Protein AF-A0A2M6P052-F1 (afdb_monomer)

InterPro domains:
  IPR043993 Type IV secretion system pilin [PF18895] (59-116)

Organism: NCBI:txid1974647

pLDDT: mean 72.31, std 14.21, range [43.34, 92.88]

Mean predicted aligned error: 16.7 Å

Structure (mmCIF, N/CA/C/O backbone):
data_AF-A0A2M6P052-F1
#
_entry.id   AF-A0A2M6P052-F1
#
loop_
_atom_site.group_PDB
_atom_site.id
_atom_site.type_symbol
_atom_site.label_atom_id
_atom_site.label_alt_id
_atom_site.label_comp_id
_atom_site.label_asym_id
_atom_site.label_entity_id
_atom_site.label_seq_id
_atom_site.pdbx_PDB_ins_code
_atom_site.Cartn_x
_atom_site.Cartn_y
_atom_site.Cartn_z
_atom_site.occupancy
_atom_site.B_iso_or_equiv
_atom_site.auth_seq_id
_atom_site.auth_comp_id
_atom_site.auth_asym_id
_atom_site.auth_atom_id
_atom_site.pdbx_PDB_model_num
ATOM 1 N N . MET A 1 1 ? -21.222 -16.657 17.723 1.00 69.25 1 MET A N 1
ATOM 2 C CA . MET A 1 1 ? -21.715 -17.409 16.550 1.00 69.25 1 MET A CA 1
ATOM 3 C C . MET A 1 1 ? -22.108 -16.462 15.411 1.00 69.25 1 MET A C 1
ATOM 5 O O . MET A 1 1 ? -21.370 -16.392 14.441 1.00 69.25 1 MET A O 1
ATOM 9 N N . LEU A 1 2 ? -23.154 -15.634 15.556 1.00 62.34 2 LEU A N 1
ATOM 10 C CA . LEU A 1 2 ? -23.670 -14.786 14.460 1.00 62.34 2 LEU A CA 1
ATOM 11 C C . LEU A 1 2 ? -22.693 -13.703 13.943 1.00 62.34 2 LEU A C 1
ATOM 13 O O . LEU A 1 2 ? -22.590 -13.488 12.742 1.00 62.34 2 LEU A O 1
ATOM 17 N N . ARG A 1 3 ? -21.913 -13.065 14.832 1.00 65.81 3 ARG A N 1
ATOM 18 C CA . ARG A 1 3 ? -20.937 -12.011 14.466 1.00 65.81 3 ARG A CA 1
ATOM 19 C C . ARG A 1 3 ? -19.752 -12.524 13.635 1.00 65.81 3 ARG A C 1
ATOM 21 O O . ARG A 1 3 ? -19.226 -11.797 12.805 1.00 65.81 3 ARG A O 1
ATOM 28 N N . PHE A 1 4 ? -19.365 -13.782 13.845 1.00 73.62 4 PHE A N 1
ATOM 29 C CA . PHE A 1 4 ? -18.303 -14.446 13.084 1.00 73.62 4 PHE A CA 1
ATOM 30 C C . PHE A 1 4 ? -18.795 -14.847 11.690 1.00 73.62 4 PHE A C 1
ATOM 32 O O . PHE A 1 4 ? -18.085 -14.674 10.708 1.00 73.62 4 PHE A O 1
ATOM 39 N N . PHE A 1 5 ? -20.051 -15.295 11.598 1.00 75.69 5 PHE A N 1
ATOM 40 C CA . PHE A 1 5 ? -20.683 -15.648 10.330 1.00 75.69 5 PHE A CA 1
ATOM 41 C C . PHE A 1 5 ? -20.920 -14.421 9.434 1.00 75.69 5 PHE A C 1
ATOM 43 O O . PHE A 1 5 ? -20.699 -14.492 8.233 1.00 75.69 5 PHE A O 1
ATOM 50 N N . LEU A 1 6 ? -21.287 -13.272 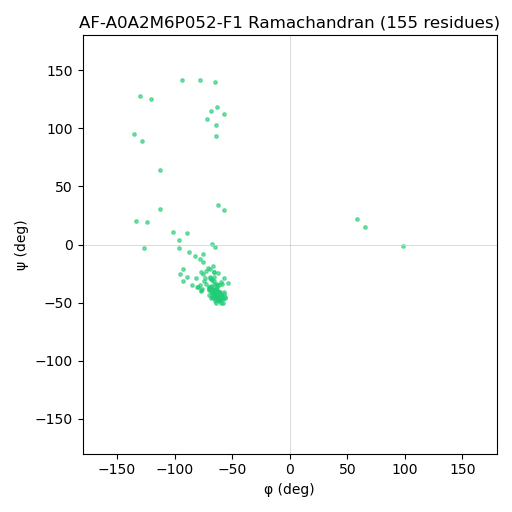10.014 1.00 71.94 6 LEU A N 1
ATOM 51 C CA . LEU A 1 6 ? -21.478 -12.014 9.278 1.00 71.94 6 LEU A CA 1
ATOM 52 C C . LEU A 1 6 ? -20.142 -11.436 8.776 1.00 71.94 6 LEU A C 1
ATOM 54 O O . LEU A 1 6 ? -20.054 -10.985 7.639 1.00 71.94 6 LEU A O 1
ATOM 58 N N . PHE A 1 7 ? -19.079 -11.522 9.583 1.00 76.38 7 PHE A N 1
ATOM 59 C CA . PHE A 1 7 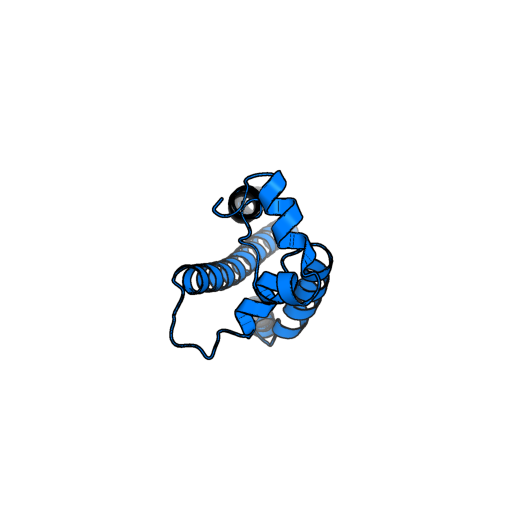? -17.725 -11.151 9.162 1.00 76.38 7 PHE A CA 1
ATOM 60 C C . PHE A 1 7 ? -17.204 -12.067 8.043 1.00 76.38 7 PHE A C 1
ATOM 62 O O . PHE A 1 7 ? -16.666 -11.580 7.054 1.00 76.38 7 PHE A O 1
ATOM 69 N N . LEU A 1 8 ? -17.433 -13.381 8.143 1.00 76.94 8 LEU A N 1
ATOM 70 C CA . LEU A 1 8 ? -17.043 -14.351 7.116 1.00 76.94 8 LEU A CA 1
ATOM 71 C C . LEU A 1 8 ? -17.848 -14.183 5.817 1.00 76.94 8 LEU A C 1
ATOM 73 O O . LEU A 1 8 ? -17.277 -14.262 4.735 1.00 76.94 8 LEU A O 1
ATOM 77 N N . PHE A 1 9 ? -19.144 -13.882 5.917 1.00 79.25 9 PHE A N 1
ATOM 78 C CA . PHE A 1 9 ? -20.002 -13.566 4.774 1.00 79.25 9 PHE A CA 1
ATOM 79 C C . PHE A 1 9 ? -19.605 -12.247 4.096 1.00 79.25 9 PHE A C 1
ATOM 81 O O . PHE A 1 9 ? -19.583 -12.181 2.873 1.00 79.25 9 PHE A O 1
ATOM 88 N N . PHE A 1 10 ? -19.226 -11.218 4.861 1.00 80.06 10 PHE A N 1
ATOM 89 C CA . PHE A 1 10 ? -18.724 -9.952 4.315 1.00 80.06 10 PHE A CA 1
ATOM 90 C C . PHE A 1 10 ? -17.376 -10.129 3.600 1.00 80.06 10 PHE A C 1
ATOM 92 O O . PHE A 1 10 ? -17.183 -9.608 2.505 1.00 80.06 10 PHE A O 1
ATOM 99 N N . VAL A 1 11 ? -16.468 -10.925 4.172 1.00 74.06 11 VAL A N 1
ATOM 100 C CA . VAL A 1 11 ? -15.165 -11.247 3.567 1.00 74.06 11 VAL A CA 1
ATOM 101 C C . VAL A 1 11 ? -15.321 -12.117 2.311 1.00 74.06 11 VAL A C 1
ATOM 103 O O . VAL A 1 11 ? -14.639 -11.865 1.324 1.00 74.06 11 VAL A O 1
ATOM 106 N N . MET A 1 12 ? -16.246 -13.084 2.298 1.00 70.88 12 MET A N 1
ATOM 107 C CA . MET A 1 12 ? -16.560 -13.888 1.104 1.00 70.88 12 MET A CA 1
ATOM 108 C C . MET A 1 12 ? -17.334 -13.110 0.033 1.00 70.88 12 MET A C 1
ATOM 110 O O . MET A 1 12 ? -17.104 -13.317 -1.155 1.00 70.88 12 MET A O 1
ATOM 114 N N . GLY A 1 13 ? -18.211 -12.186 0.429 1.00 71.25 13 GLY A N 1
ATOM 115 C CA . GLY A 1 13 ? -18.954 -11.314 -0.485 1.00 71.25 13 GLY A CA 1
ATOM 116 C C . GLY A 1 13 ? -18.070 -10.285 -1.192 1.00 71.25 13 GLY A C 1
ATOM 117 O O . GLY A 1 13 ? -18.352 -9.929 -2.331 1.00 71.25 13 GLY A O 1
ATOM 118 N N . LEU A 1 14 ? -16.963 -9.866 -0.566 1.00 66.25 14 LEU A N 1
ATOM 119 C CA . LEU A 1 14 ? -15.969 -8.976 -1.178 1.00 66.25 14 LEU A CA 1
ATOM 120 C C . LEU A 1 14 ? -15.145 -9.674 -2.279 1.00 66.25 14 LEU A C 1
ATOM 122 O O . LEU A 1 14 ? -14.547 -9.005 -3.115 1.00 66.25 14 LEU A O 1
ATOM 126 N N . ILE A 1 15 ? -15.093 -11.011 -2.298 1.00 65.69 15 ILE A N 1
ATOM 127 C CA . ILE A 1 15 ? -14.307 -11.806 -3.263 1.00 65.69 15 ILE A CA 1
ATOM 128 C C . ILE A 1 15 ? -15.060 -11.989 -4.605 1.00 65.69 15 ILE A C 1
ATOM 130 O O . ILE A 1 15 ? -14.462 -12.377 -5.607 1.00 65.69 15 ILE A O 1
ATOM 134 N N . VAL A 1 16 ? -16.346 -11.623 -4.674 1.00 61.81 16 VAL A N 1
ATOM 135 C CA . VAL A 1 16 ? -17.189 -11.646 -5.889 1.00 61.81 16 VAL A CA 1
ATOM 136 C C . VAL A 1 16 ? -17.155 -10.270 -6.590 1.00 61.81 16 VAL A C 1
ATOM 138 O O . VAL A 1 16 ? -17.088 -9.237 -5.930 1.00 61.81 16 VAL A O 1
ATOM 141 N N . PRO A 1 17 ? -17.125 -10.235 -7.935 1.00 59.62 17 PRO A N 1
ATOM 142 C CA . PRO A 1 17 ? -15.995 -9.702 -8.689 1.00 59.62 17 PRO A CA 1
ATOM 143 C C . PRO A 1 17 ? -15.750 -8.196 -8.465 1.00 59.62 17 PRO A C 1
ATOM 145 O O . PRO A 1 17 ? -16.340 -7.326 -9.103 1.00 59.62 17 PRO A O 1
ATOM 148 N N . GLN A 1 18 ? -14.736 -7.894 -7.660 1.00 57.19 18 GLN A N 1
ATOM 149 C CA . GLN A 1 18 ? -14.071 -6.583 -7.603 1.00 57.19 18 GLN A CA 1
ATOM 150 C C . GLN A 1 18 ? -13.327 -6.224 -8.910 1.00 57.19 18 GLN A C 1
ATOM 152 O O . GLN A 1 18 ? -12.840 -5.104 -9.056 1.00 57.19 18 GLN A O 1
ATOM 157 N N . ALA A 1 19 ? -13.324 -7.123 -9.905 1.00 54.69 19 ALA A N 1
ATOM 158 C CA . ALA A 1 19 ? -12.857 -6.857 -11.266 1.00 54.69 19 ALA A CA 1
ATOM 159 C C . ALA A 1 19 ? -13.548 -5.633 -11.899 1.00 54.69 19 ALA A C 1
ATOM 161 O O . ALA A 1 19 ? -12.912 -4.871 -12.621 1.00 54.69 19 ALA A O 1
ATOM 162 N N . SER A 1 20 ? -14.819 -5.377 -11.566 1.00 51.94 20 SER A N 1
ATOM 163 C CA . SER A 1 20 ? -15.550 -4.206 -12.069 1.00 51.94 20 SER A CA 1
ATOM 164 C C . SER A 1 20 ? -15.114 -2.887 -11.414 1.00 51.94 20 SER A C 1
ATOM 166 O O . SER A 1 20 ? -15.169 -1.840 -12.052 1.00 51.94 20 SER A O 1
ATOM 168 N N . PHE A 1 21 ? -14.639 -2.923 -10.163 1.00 49.03 21 PHE A N 1
ATOM 169 C CA . PHE A 1 21 ? -14.134 -1.738 -9.455 1.00 49.03 21 PHE A CA 1
ATOM 170 C C . PHE A 1 21 ? -12.662 -1.467 -9.796 1.00 49.03 21 PHE A C 1
ATOM 172 O O . PHE A 1 21 ? -12.269 -0.311 -9.968 1.00 49.03 21 PHE A O 1
ATOM 179 N N . ALA A 1 22 ? -11.877 -2.534 -9.998 1.00 51.41 22 ALA A N 1
ATOM 180 C CA . ALA A 1 22 ? -10.513 -2.465 -10.514 1.00 51.41 22 ALA A CA 1
ATOM 181 C C . ALA A 1 22 ? -10.471 -1.755 -11.873 1.00 51.41 22 ALA A C 1
ATOM 183 O O . ALA A 1 22 ? -9.665 -0.851 -12.049 1.00 51.41 22 ALA A O 1
ATOM 184 N N . GLN A 1 23 ? -11.416 -2.048 -12.773 1.00 52.84 23 GLN A N 1
ATOM 185 C CA . GLN A 1 23 ? -11.484 -1.414 -14.092 1.00 52.84 23 GLN A CA 1
ATOM 186 C C . GLN A 1 23 ? -11.786 0.099 -14.019 1.00 52.84 23 GLN A C 1
ATOM 188 O O . GLN A 1 23 ? -11.250 0.882 -14.807 1.00 52.84 23 GLN A O 1
ATOM 193 N N . SER A 1 24 ? -12.587 0.546 -13.041 1.00 55.16 24 SER A N 1
ATOM 194 C CA . SER A 1 24 ? -12.881 1.978 -12.851 1.00 55.16 24 SER A CA 1
ATOM 195 C C . SER A 1 24 ? -11.722 2.775 -12.238 1.00 55.16 24 SER A C 1
ATOM 197 O O . SER A 1 24 ? -11.533 3.933 -12.599 1.00 55.16 24 SER A O 1
ATOM 199 N N . LEU A 1 25 ? -10.899 2.153 -11.387 1.00 46.06 25 LEU A N 1
ATOM 200 C CA . LEU A 1 25 ? -9.664 2.762 -10.881 1.00 46.06 25 LEU A CA 1
ATOM 201 C C . LEU A 1 25 ? -8.549 2.726 -11.936 1.00 46.06 25 LEU A C 1
ATOM 203 O O . LEU A 1 25 ? -7.847 3.716 -12.113 1.00 46.06 25 LEU A O 1
ATOM 207 N N . GLU A 1 26 ? -8.429 1.626 -12.682 1.00 50.16 26 GLU A N 1
ATOM 208 C CA . GLU A 1 26 ? -7.475 1.456 -13.783 1.00 50.16 26 GLU A CA 1
ATOM 209 C C . GLU A 1 26 ? -7.721 2.520 -14.862 1.00 50.16 26 GLU A C 1
ATOM 211 O O . GLU A 1 26 ? -6.802 3.230 -15.240 1.00 50.16 26 GLU A O 1
ATOM 216 N N . SER A 1 27 ? -8.972 2.765 -15.261 1.00 49.31 27 SER A N 1
ATOM 217 C CA . SER A 1 27 ? -9.299 3.830 -16.226 1.00 49.31 27 SER A CA 1
ATOM 218 C C . SER A 1 27 ? -9.042 5.264 -15.724 1.00 49.31 27 SER A C 1
ATOM 220 O O . SER A 1 27 ? -8.808 6.152 -16.540 1.00 49.31 27 SER A O 1
ATOM 222 N N . GLN A 1 28 ? -9.026 5.521 -14.412 1.00 50.62 28 GLN A N 1
ATOM 223 C CA . GLN A 1 28 ? -8.692 6.848 -13.865 1.00 50.62 28 GLN A CA 1
ATOM 224 C C . GLN A 1 28 ? -7.186 7.021 -13.607 1.00 50.62 28 GLN A C 1
ATOM 226 O O . GLN A 1 28 ? -6.674 8.132 -13.722 1.00 50.62 28 GLN A O 1
ATOM 231 N N . ILE A 1 29 ? -6.457 5.931 -13.342 1.00 50.19 29 ILE A N 1
ATOM 232 C CA . ILE A 1 29 ? -4.993 5.915 -13.187 1.00 50.19 29 ILE A CA 1
ATOM 233 C C . ILE A 1 29 ? -4.289 5.907 -14.560 1.00 50.19 29 ILE A C 1
ATOM 235 O O . ILE A 1 29 ? -3.271 6.577 -14.726 1.00 50.19 29 ILE A O 1
ATOM 239 N N . LEU A 1 30 ? -4.845 5.221 -15.565 1.00 43.34 30 LEU A N 1
ATOM 240 C CA . LEU A 1 30 ? -4.303 5.139 -16.932 1.00 43.34 30 LEU A CA 1
ATOM 241 C C . LEU A 1 30 ? -4.454 6.431 -17.748 1.00 43.34 30 LEU A C 1
ATOM 243 O O . LEU A 1 30 ? -3.698 6.634 -18.687 1.00 43.34 30 LEU A O 1
ATOM 247 N N . ASN A 1 31 ? -5.402 7.306 -17.403 1.00 49.09 31 ASN A N 1
ATOM 248 C CA . ASN A 1 31 ? -5.598 8.579 -18.110 1.00 49.09 31 ASN A CA 1
ATOM 249 C C . ASN A 1 31 ? -4.734 9.731 -17.558 1.00 49.09 31 ASN A C 1
ATOM 251 O O . ASN A 1 31 ? -4.732 10.815 -18.134 1.00 49.09 31 ASN A O 1
ATOM 255 N N . GLN A 1 32 ? -4.006 9.525 -16.452 1.00 48.41 32 GLN A N 1
ATOM 256 C CA . GLN A 1 32 ? -3.102 10.536 -15.870 1.00 48.41 32 GLN A CA 1
ATOM 257 C C . GLN A 1 32 ? -1.671 10.044 -15.638 1.00 48.41 32 GLN A C 1
ATOM 259 O O . GLN A 1 32 ? -0.807 10.822 -15.233 1.00 48.41 32 GLN A O 1
ATOM 264 N N . VAL A 1 33 ? -1.389 8.775 -15.916 1.00 52.88 33 VAL A N 1
ATOM 265 C CA . VAL A 1 33 ? -0.025 8.269 -16.007 1.00 52.88 33 VAL A CA 1
ATOM 266 C C . VAL A 1 33 ? 0.134 7.723 -17.412 1.00 52.88 33 VAL A C 1
ATOM 268 O O . VAL A 1 33 ? -0.634 6.854 -17.809 1.00 52.88 33 VAL A O 1
ATOM 271 N N . ASP A 1 34 ? 1.142 8.209 -18.129 1.00 52.72 34 ASP A N 1
ATOM 272 C CA . ASP A 1 34 ? 1.573 7.851 -19.492 1.00 52.72 34 ASP A CA 1
ATOM 273 C C . ASP A 1 34 ? 2.030 6.369 -19.634 1.00 52.72 34 ASP A C 1
ATOM 275 O O . ASP A 1 34 ? 2.949 6.011 -20.356 1.00 52.72 34 ASP A O 1
ATOM 279 N N . MET A 1 35 ? 1.399 5.472 -18.875 1.00 51.12 35 MET A N 1
ATOM 280 C CA . MET A 1 35 ? 1.547 4.019 -18.823 1.00 51.12 35 MET A CA 1
ATOM 281 C C . MET A 1 35 ? 0.418 3.307 -19.594 1.00 51.12 35 MET A C 1
ATOM 283 O O . MET A 1 35 ? 0.265 2.086 -19.491 1.00 51.12 35 MET A O 1
ATOM 287 N N . GLY A 1 36 ? -0.391 4.044 -20.362 1.00 52.94 36 GLY A N 1
ATOM 288 C CA . GLY A 1 36 ? -1.398 3.481 -21.267 1.00 52.94 36 GLY A CA 1
ATOM 289 C C . GLY A 1 36 ? -0.780 2.603 -22.360 1.00 52.94 36 GLY A C 1
ATOM 290 O O . GLY A 1 36 ? -1.336 1.558 -22.682 1.00 52.94 36 GLY A O 1
ATOM 291 N N . ALA A 1 37 ? 0.413 2.953 -22.855 1.00 51.06 37 ALA A N 1
ATOM 292 C CA . ALA A 1 37 ? 1.156 2.131 -23.813 1.00 51.06 37 ALA A CA 1
ATOM 293 C C . ALA A 1 37 ? 1.690 0.832 -23.183 1.00 51.06 37 ALA A C 1
ATOM 295 O O . ALA A 1 37 ? 1.600 -0.230 -23.792 1.00 51.06 37 ALA A O 1
ATOM 296 N N . VAL A 1 38 ? 2.146 0.895 -21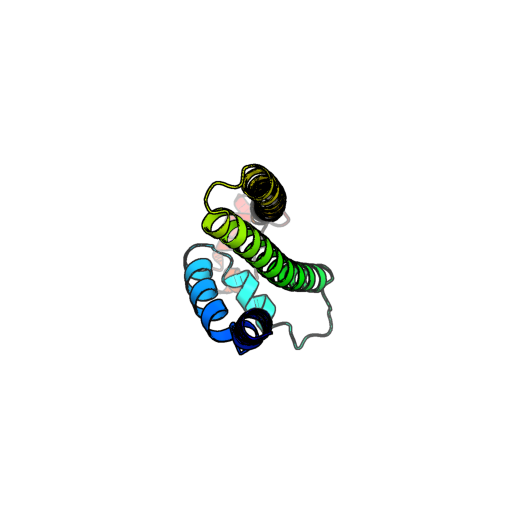.927 1.00 50.84 38 VAL A N 1
ATOM 297 C CA . VAL A 1 38 ? 2.646 -0.279 -21.197 1.00 50.84 38 VAL A CA 1
ATOM 298 C C . VAL A 1 38 ? 1.504 -1.262 -20.919 1.00 50.84 38 VAL A C 1
ATOM 300 O O . VAL A 1 38 ? 1.631 -2.444 -21.206 1.00 50.84 38 VAL A O 1
ATOM 303 N N . ASN A 1 39 ? 0.336 -0.801 -20.461 1.00 51.25 39 ASN A N 1
ATOM 304 C CA . ASN A 1 39 ? -0.808 -1.692 -20.204 1.00 51.25 39 ASN A CA 1
ATOM 305 C C . ASN A 1 39 ? -1.526 -2.173 -21.480 1.00 51.25 39 ASN A C 1
ATOM 307 O O . ASN A 1 39 ? -2.129 -3.249 -21.469 1.00 51.25 39 ASN A O 1
ATOM 311 N N . ALA A 1 40 ? -1.443 -1.423 -22.585 1.00 51.97 40 ALA A N 1
ATOM 312 C CA . ALA A 1 40 ? -1.912 -1.875 -23.896 1.00 51.97 40 ALA A CA 1
ATOM 313 C C . ALA A 1 40 ? -1.024 -2.993 -24.473 1.00 51.97 40 ALA A C 1
ATOM 315 O O . ALA A 1 40 ? -1.552 -3.944 -25.047 1.00 51.97 40 ALA A O 1
ATOM 316 N N . GLN A 1 41 ? 0.293 -2.937 -24.252 1.00 47.91 41 GLN A N 1
ATOM 317 C CA . GLN A 1 41 ? 1.226 -4.011 -24.618 1.00 47.91 41 GLN A CA 1
ATOM 318 C C . GLN A 1 41 ? 1.051 -5.253 -23.726 1.00 47.91 41 GLN A C 1
ATOM 320 O O . GLN A 1 41 ? 0.997 -6.371 -24.229 1.00 47.91 41 GLN A O 1
ATOM 325 N N . LEU A 1 42 ? 0.776 -5.074 -22.427 1.00 50.66 42 LEU A N 1
ATOM 326 C CA . LEU A 1 42 ? 0.504 -6.188 -21.503 1.00 50.66 42 LEU A CA 1
ATOM 327 C C . LEU A 1 42 ? -0.744 -7.024 -21.866 1.00 50.66 42 LEU A C 1
ATOM 329 O O . LEU A 1 42 ? -0.822 -8.191 -21.483 1.00 50.66 42 LEU A O 1
ATOM 333 N N . LYS A 1 43 ? -1.721 -6.451 -22.588 1.00 50.00 43 LYS A N 1
ATOM 334 C CA . LYS A 1 43 ? -2.903 -7.175 -23.105 1.00 50.00 43 LYS A CA 1
ATOM 335 C C . LYS A 1 43 ? -2.711 -7.718 -24.526 1.00 50.00 43 LYS A C 1
ATOM 337 O O . LYS A 1 43 ? -3.425 -8.645 -24.901 1.00 50.00 43 LYS A O 1
ATOM 342 N N . ALA A 1 44 ? -1.774 -7.170 -25.298 1.00 48.00 44 ALA A N 1
ATOM 343 C CA . ALA A 1 44 ? -1.472 -7.629 -26.654 1.00 48.00 44 ALA A CA 1
ATOM 344 C C . ALA A 1 44 ? -0.539 -8.858 -26.672 1.00 48.00 44 ALA A C 1
ATOM 346 O O . ALA A 1 44 ? -0.682 -9.708 -27.548 1.00 48.00 44 ALA A O 1
ATOM 347 N N . ASP A 1 45 ? 0.325 -9.015 -25.664 1.00 46.66 45 ASP A N 1
ATOM 348 C CA . ASP A 1 45 ? 1.365 -10.059 -25.633 1.00 46.66 45 ASP A CA 1
ATOM 349 C C . ASP A 1 45 ? 0.938 -11.397 -24.999 1.00 46.66 45 ASP A C 1
ATOM 351 O O . ASP A 1 45 ? 1.755 -12.298 -24.832 1.00 46.66 45 ASP A O 1
ATOM 355 N N . TYR A 1 46 ? -0.351 -11.608 -24.704 1.00 50.59 46 TYR A N 1
ATOM 356 C CA . TYR A 1 46 ? -0.835 -12.919 -24.226 1.00 50.59 46 TYR A CA 1
ATOM 357 C C . TYR A 1 46 ? -0.761 -14.032 -25.299 1.00 50.59 46 TYR A C 1
ATOM 359 O O . TYR A 1 46 ? -1.160 -15.162 -25.031 1.00 50.59 46 TYR A O 1
ATOM 367 N N . ASN A 1 47 ? -0.281 -13.726 -26.513 1.00 52.62 47 ASN A N 1
ATOM 368 C CA . ASN A 1 47 ? -0.239 -14.648 -27.653 1.00 52.62 47 ASN A CA 1
ATOM 369 C C . ASN A 1 47 ? 1.101 -14.684 -28.415 1.00 52.62 47 ASN A C 1
ATOM 371 O O . ASN A 1 47 ? 1.107 -15.130 -29.561 1.00 52.62 47 ASN A O 1
ATOM 375 N N . GLN A 1 48 ? 2.229 -14.251 -27.841 1.00 47.91 48 GLN A N 1
ATOM 376 C CA . GLN A 1 48 ? 3.516 -14.370 -28.539 1.00 47.91 48 GLN A CA 1
ATOM 377 C C . GLN A 1 48 ? 4.590 -15.014 -27.656 1.00 47.91 48 GLN A C 1
ATOM 379 O O . GLN A 1 48 ? 4.796 -14.605 -26.520 1.00 47.91 48 GLN A O 1
ATOM 384 N N . ASP A 1 49 ? 5.231 -16.051 -28.207 1.00 52.12 49 ASP A N 1
ATOM 385 C CA . ASP A 1 49 ? 6.165 -17.046 -27.639 1.00 52.12 49 ASP A CA 1
ATOM 386 C C . ASP A 1 49 ? 7.450 -16.512 -26.953 1.00 52.12 49 ASP A C 1
ATOM 388 O O . ASP A 1 49 ? 8.487 -17.175 -26.912 1.00 52.12 49 ASP A O 1
ATOM 392 N N . SER A 1 50 ? 7.418 -15.324 -26.365 1.00 52.81 50 SER A N 1
ATOM 393 C CA . SER A 1 50 ? 8.505 -14.745 -25.582 1.00 52.81 50 SER A CA 1
ATOM 394 C C . SER A 1 50 ? 7.956 -14.296 -24.236 1.00 52.81 50 SER A C 1
ATOM 396 O O . SER A 1 50 ? 7.520 -13.161 -24.074 1.00 52.81 50 SER A O 1
ATOM 398 N N . ILE A 1 51 ? 7.965 -15.212 -23.263 1.00 58.66 51 ILE A N 1
ATOM 399 C CA . ILE A 1 51 ? 7.655 -14.908 -21.863 1.00 58.66 51 ILE A CA 1
ATOM 400 C C . ILE A 1 51 ? 8.729 -13.942 -21.363 1.00 58.66 51 ILE A C 1
ATOM 402 O O . ILE A 1 51 ? 9.803 -14.365 -20.934 1.00 58.66 51 ILE A O 1
ATOM 406 N N . ASP A 1 52 ? 8.455 -12.644 -21.451 1.00 67.19 52 ASP A N 1
ATOM 407 C CA . ASP A 1 52 ? 9.364 -11.620 -20.970 1.00 67.19 52 ASP A CA 1
ATOM 408 C C . ASP A 1 52 ? 9.402 -11.706 -19.430 1.00 67.19 52 ASP A C 1
ATOM 410 O O . ASP A 1 52 ? 8.372 -11.491 -18.771 1.00 67.19 52 ASP A O 1
ATOM 414 N N . PRO A 1 53 ? 10.541 -12.061 -18.799 1.00 68.88 53 PRO A N 1
ATOM 415 C CA . PRO A 1 53 ? 10.589 -12.325 -17.359 1.00 68.88 53 PRO A CA 1
ATOM 416 C C . PRO A 1 53 ? 10.106 -11.132 -16.529 1.00 68.88 53 PRO A C 1
ATOM 418 O O . PRO A 1 53 ? 9.536 -11.298 -15.450 1.00 68.88 53 PRO A O 1
ATOM 421 N N . ARG A 1 54 ? 10.279 -9.916 -17.060 1.00 67.19 54 ARG A N 1
ATOM 422 C CA . ARG A 1 54 ? 9.820 -8.667 -16.446 1.00 67.19 54 ARG A CA 1
ATOM 423 C C . ARG A 1 54 ? 8.299 -8.617 -16.297 1.00 67.19 54 ARG A C 1
ATOM 425 O O . ARG A 1 54 ? 7.815 -8.180 -15.255 1.00 67.19 54 ARG A O 1
ATOM 432 N N . GLN A 1 55 ? 7.557 -9.085 -17.296 1.00 66.19 55 GLN A N 1
ATOM 433 C CA . GLN A 1 55 ? 6.096 -9.070 -17.297 1.00 66.19 55 GLN A CA 1
ATOM 434 C C . GLN A 1 55 ? 5.528 -10.070 -16.290 1.00 66.19 55 GLN A C 1
ATOM 436 O O . GLN A 1 55 ? 4.661 -9.718 -15.491 1.00 66.19 55 GLN A O 1
ATOM 441 N N . VAL A 1 56 ? 6.088 -11.283 -16.241 1.00 75.12 56 VAL A N 1
ATOM 442 C CA . VAL A 1 56 ? 5.690 -12.308 -15.261 1.00 75.12 56 VAL A CA 1
ATOM 443 C C . VAL A 1 56 ? 5.904 -11.813 -13.832 1.00 75.12 56 VAL A C 1
ATOM 445 O O . VAL A 1 56 ? 5.026 -11.969 -12.979 1.00 75.12 56 VAL A O 1
ATOM 448 N N . ILE A 1 57 ? 7.045 -11.174 -13.568 1.00 75.19 57 ILE A N 1
ATOM 449 C CA . ILE A 1 57 ? 7.363 -10.617 -12.251 1.00 75.19 57 ILE A CA 1
ATOM 450 C C . ILE A 1 57 ? 6.405 -9.468 -11.908 1.00 75.19 57 ILE A C 1
ATOM 452 O O . ILE A 1 57 ? 5.850 -9.456 -10.810 1.00 75.19 57 ILE A O 1
ATOM 456 N N . ALA A 1 58 ? 6.153 -8.541 -12.836 1.00 68.75 58 ALA A N 1
ATOM 457 C CA . ALA A 1 58 ? 5.263 -7.403 -12.609 1.00 68.75 58 ALA A CA 1
ATOM 458 C C . ALA A 1 58 ? 3.825 -7.841 -12.288 1.00 68.75 58 ALA A C 1
ATOM 460 O O . ALA A 1 58 ? 3.257 -7.410 -11.282 1.00 68.75 58 ALA A O 1
ATOM 461 N N . TH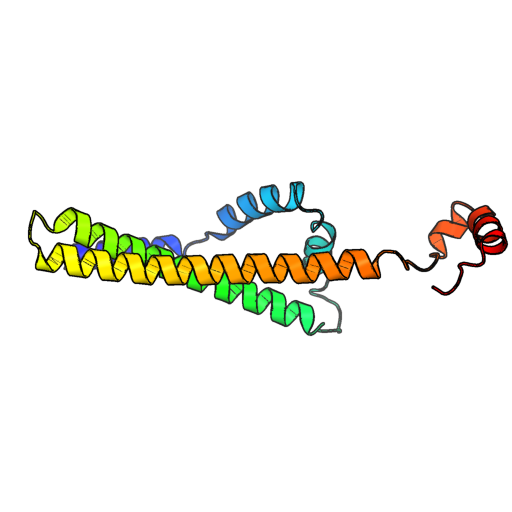R A 1 59 ? 3.256 -8.755 -13.079 1.00 72.44 59 THR A N 1
ATOM 462 C CA . THR A 1 59 ? 1.904 -9.279 -12.846 1.00 72.44 59 THR A CA 1
ATOM 463 C C . THR A 1 59 ? 1.825 -10.073 -11.540 1.00 72.44 59 THR A C 1
ATOM 465 O O . THR A 1 59 ? 0.873 -9.910 -10.779 1.00 72.44 59 THR A O 1
ATOM 468 N N . THR A 1 60 ? 2.844 -10.878 -11.220 1.00 75.56 60 THR A N 1
ATOM 469 C CA . THR A 1 60 ? 2.897 -11.637 -9.957 1.00 75.56 60 THR A CA 1
ATOM 470 C C . THR A 1 60 ? 2.926 -10.706 -8.745 1.00 75.56 60 THR A C 1
ATOM 472 O O . THR A 1 60 ? 2.163 -10.895 -7.796 1.00 75.56 60 THR A O 1
ATOM 475 N N . ILE A 1 61 ? 3.762 -9.665 -8.787 1.00 78.19 61 ILE A N 1
ATOM 476 C CA . ILE A 1 61 ? 3.844 -8.644 -7.736 1.00 78.19 61 ILE A CA 1
ATOM 477 C C . ILE A 1 61 ? 2.489 -7.951 -7.579 1.00 78.19 61 ILE A C 1
ATOM 479 O O . ILE A 1 61 ? 1.996 -7.846 -6.461 1.00 78.19 61 ILE A O 1
ATOM 483 N N . GLN A 1 62 ? 1.837 -7.542 -8.668 1.00 73.31 62 GLN A N 1
ATOM 484 C CA . GLN A 1 62 ? 0.541 -6.861 -8.611 1.00 73.31 62 GLN A CA 1
ATOM 485 C C . GLN A 1 62 ? -0.552 -7.716 -7.951 1.00 73.31 62 GLN A C 1
ATOM 487 O O . GLN A 1 62 ? -1.301 -7.220 -7.105 1.00 73.31 62 GLN A O 1
ATOM 492 N N . VAL A 1 63 ? -0.615 -9.010 -8.279 1.00 79.00 63 VAL A N 1
ATOM 493 C CA . VAL A 1 63 ? -1.564 -9.947 -7.658 1.00 79.00 63 VAL A CA 1
ATOM 494 C C . VAL A 1 63 ? -1.281 -10.089 -6.163 1.00 79.00 63 VAL A C 1
ATOM 496 O O . VAL A 1 63 ? -2.195 -9.947 -5.350 1.00 79.00 63 VAL A O 1
ATOM 499 N N . ILE A 1 64 ? -0.019 -10.281 -5.774 1.00 79.94 64 ILE A N 1
ATOM 500 C CA . ILE A 1 64 ? 0.368 -10.399 -4.362 1.00 79.94 64 ILE A CA 1
ATOM 501 C C . ILE A 1 64 ? 0.069 -9.099 -3.600 1.00 79.94 64 ILE A C 1
ATOM 503 O O . ILE A 1 64 ? -0.492 -9.152 -2.507 1.00 79.94 64 ILE A O 1
ATOM 507 N N . LEU A 1 65 ? 0.374 -7.931 -4.172 1.00 80.50 65 LEU A N 1
ATOM 508 C CA . LEU A 1 65 ? 0.116 -6.628 -3.551 1.00 80.50 65 LEU A CA 1
ATOM 509 C C . LEU A 1 65 ? -1.377 -6.375 -3.339 1.00 80.50 65 LEU A C 1
ATOM 511 O O . LEU A 1 65 ? -1.751 -5.864 -2.284 1.00 80.50 65 LEU A O 1
ATOM 515 N N . SER A 1 66 ? -2.228 -6.758 -4.296 1.00 77.44 66 SER A N 1
ATOM 516 C CA . SER A 1 66 ? -3.681 -6.638 -4.138 1.00 77.44 66 SER A CA 1
ATOM 517 C C . SER A 1 66 ? -4.195 -7.485 -2.969 1.00 77.44 66 SER A C 1
ATOM 519 O O . SER A 1 66 ? -4.914 -6.976 -2.109 1.00 77.44 66 SER A O 1
ATOM 521 N N . LEU A 1 67 ? -3.738 -8.737 -2.866 1.00 83.94 67 LEU A N 1
ATOM 522 C CA . LEU A 1 67 ? -4.137 -9.646 -1.796 1.00 83.94 67 LEU A CA 1
ATOM 523 C C . LEU A 1 67 ? -3.645 -9.155 -0.428 1.00 83.94 67 LEU A C 1
ATOM 525 O O . LEU A 1 67 ? -4.413 -9.113 0.534 1.00 83.94 67 LEU A O 1
ATOM 529 N N . LEU A 1 68 ? -2.379 -8.739 -0.340 1.00 86.44 68 LEU A N 1
ATOM 530 C CA . LEU A 1 68 ? -1.800 -8.181 0.883 1.00 86.44 68 LEU A CA 1
ATOM 531 C C . LEU A 1 68 ? -2.532 -6.907 1.310 1.00 86.44 68 LEU A C 1
ATOM 533 O O . LEU A 1 68 ? -2.899 -6.787 2.478 1.00 86.44 68 LEU A O 1
ATOM 537 N N . GLY A 1 69 ? -2.787 -5.981 0.383 1.00 84.06 69 GLY A N 1
ATOM 538 C CA . GLY A 1 69 ? -3.500 -4.734 0.658 1.00 84.06 69 GLY A CA 1
ATOM 539 C C . GLY A 1 69 ? -4.876 -4.978 1.280 1.00 84.06 69 GLY A C 1
ATOM 540 O O . GLY A 1 69 ? -5.211 -4.370 2.299 1.00 84.06 69 GLY A O 1
ATOM 541 N N . THR A 1 70 ? -5.640 -5.932 0.741 1.00 85.88 70 THR A N 1
ATOM 542 C CA . THR A 1 70 ? -6.931 -6.337 1.314 1.00 85.88 70 THR A CA 1
ATOM 543 C C . THR A 1 70 ? -6.780 -6.917 2.722 1.00 85.88 70 THR A C 1
ATOM 545 O O . THR A 1 70 ? -7.541 -6.551 3.617 1.00 85.88 70 THR A O 1
ATOM 548 N N . VAL A 1 71 ? -5.787 -7.778 2.963 1.00 88.31 71 VAL A N 1
ATOM 549 C CA . VAL A 1 71 ? -5.545 -8.368 4.292 1.00 88.31 71 VAL A CA 1
ATOM 550 C C . VAL A 1 71 ? -5.197 -7.293 5.326 1.00 88.31 71 VAL A C 1
ATOM 552 O O . VAL A 1 71 ? -5.783 -7.276 6.411 1.00 88.31 71 VAL A O 1
ATOM 555 N N . PHE A 1 72 ? -4.301 -6.359 4.996 1.00 85.81 72 PHE A N 1
ATOM 556 C CA . PHE A 1 72 ? -3.938 -5.255 5.893 1.00 85.81 72 PHE A CA 1
ATOM 557 C C . PHE A 1 72 ? -5.136 -4.358 6.214 1.00 85.81 72 PHE A C 1
ATOM 559 O O . PHE A 1 72 ? -5.331 -3.991 7.376 1.00 85.81 72 PHE A O 1
ATOM 566 N N . LEU A 1 73 ? -5.979 -4.063 5.221 1.00 86.94 73 LEU A N 1
ATOM 567 C CA . LEU A 1 73 ? -7.206 -3.295 5.422 1.00 86.94 73 LEU A CA 1
ATOM 568 C C . LEU A 1 73 ? -8.147 -3.988 6.420 1.00 86.94 73 LEU A C 1
ATOM 570 O O . LEU A 1 73 ? -8.672 -3.344 7.330 1.00 86.94 73 LEU A O 1
ATOM 574 N N . VAL A 1 74 ? -8.316 -5.307 6.299 1.00 89.25 74 VAL A N 1
ATOM 575 C CA . VAL A 1 74 ? -9.152 -6.102 7.210 1.00 89.25 74 VAL A CA 1
ATOM 576 C C . VAL A 1 74 ? -8.571 -6.138 8.628 1.00 89.25 74 VAL A C 1
ATOM 578 O O . VAL A 1 74 ? -9.331 -6.020 9.592 1.00 89.25 74 VAL A O 1
ATOM 581 N N . LEU A 1 75 ? -7.247 -6.244 8.794 1.00 87.44 75 LEU A N 1
ATOM 582 C CA . LEU A 1 75 ? -6.610 -6.184 10.118 1.00 87.44 75 LEU A CA 1
ATOM 583 C C . LEU A 1 75 ? -6.850 -4.838 10.810 1.00 87.44 75 LEU A C 1
ATOM 585 O O . LEU A 1 75 ? -7.219 -4.811 11.987 1.00 87.44 75 LEU A O 1
ATOM 589 N N . VAL A 1 76 ? -6.669 -3.729 10.087 1.00 89.31 76 VAL A N 1
ATOM 590 C CA . VAL A 1 76 ? -6.905 -2.381 10.624 1.00 89.31 76 VAL A CA 1
ATOM 591 C C . VAL A 1 76 ? -8.382 -2.196 10.970 1.00 89.31 76 VAL A C 1
ATOM 593 O O . VAL A 1 76 ? -8.691 -1.701 12.054 1.00 89.31 76 VAL A O 1
ATOM 596 N N . ALA A 1 77 ? -9.299 -2.666 10.120 1.00 90.19 77 ALA A N 1
ATOM 597 C CA . ALA A 1 77 ? -10.735 -2.630 10.390 1.00 90.19 77 ALA A CA 1
ATOM 598 C C . ALA A 1 77 ? -11.117 -3.459 11.631 1.00 90.19 77 ALA A C 1
ATOM 600 O O . ALA A 1 77 ? -11.880 -2.992 12.479 1.00 90.19 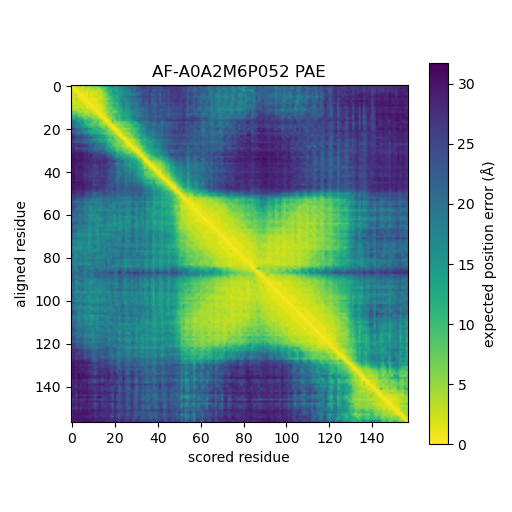77 ALA A O 1
ATOM 601 N N . SER A 1 78 ? -10.548 -4.658 11.794 1.00 87.62 78 SER A N 1
ATOM 602 C CA . SER A 1 78 ? -10.770 -5.505 12.973 1.00 87.62 78 SER A CA 1
ATOM 603 C C . SER A 1 78 ? -10.209 -4.868 14.248 1.00 87.62 78 SER A C 1
ATOM 605 O O . SER A 1 78 ? -10.861 -4.893 15.293 1.00 87.62 78 SER A O 1
ATOM 607 N N . GLY A 1 79 ? -9.022 -4.259 14.181 1.00 88.00 79 GLY A N 1
ATOM 608 C CA . GLY A 1 79 ? -8.443 -3.501 15.293 1.00 88.00 79 GLY A CA 1
ATOM 609 C C . GLY A 1 79 ? -9.297 -2.287 15.667 1.00 88.00 79 GLY A C 1
ATOM 610 O O . GLY A 1 79 ? -9.582 -2.070 16.845 1.00 88.00 79 GLY A O 1
ATOM 611 N N . GLY A 1 80 ? -9.784 -1.551 14.665 1.00 88.69 80 GLY A N 1
ATOM 612 C CA . GLY A 1 80 ? -10.702 -0.423 14.831 1.00 88.69 80 GLY A CA 1
ATOM 613 C C . GLY A 1 80 ? -12.024 -0.831 15.478 1.00 88.69 80 GLY A C 1
ATOM 614 O O . GLY A 1 80 ? -12.500 -0.158 16.389 1.00 88.69 80 GLY A O 1
ATOM 615 N N . TYR A 1 81 ? -12.583 -1.980 15.098 1.00 88.75 81 TYR A N 1
ATOM 616 C CA . TYR A 1 81 ? -13.793 -2.504 15.729 1.00 88.75 81 TYR A CA 1
ATOM 617 C C . TYR A 1 81 ? -13.588 -2.814 17.219 1.00 88.75 81 TYR A C 1
ATOM 619 O O . TYR A 1 81 ? -14.434 -2.476 18.052 1.00 88.75 81 TYR A O 1
ATOM 627 N N . ILE A 1 82 ? -12.455 -3.418 17.590 1.00 87.81 82 ILE A N 1
ATOM 628 C CA . ILE A 1 82 ? -12.127 -3.684 19.001 1.00 87.81 82 ILE A CA 1
ATOM 629 C C . ILE A 1 82 ? -11.931 -2.368 19.760 1.00 87.81 82 ILE A C 1
ATOM 631 O O . ILE A 1 82 ? -12.391 -2.258 20.893 1.00 87.81 82 ILE A O 1
ATOM 635 N N . TYR A 1 83 ? -11.312 -1.366 19.132 1.00 88.88 83 TYR A N 1
ATOM 636 C CA . TYR A 1 83 ? -11.126 -0.040 19.719 1.00 88.88 83 TYR A CA 1
ATOM 637 C C . TYR A 1 83 ? -12.466 0.639 20.039 1.00 88.88 83 TYR A C 1
ATOM 639 O O . TYR A 1 83 ? -12.673 1.099 21.160 1.00 88.88 83 TYR A O 1
ATOM 647 N N . LEU A 1 84 ? -13.406 0.628 19.090 1.00 89.25 84 LEU A N 1
ATOM 648 C CA . LEU A 1 84 ? -14.732 1.236 19.248 1.00 89.25 84 LEU A CA 1
ATOM 649 C C . LEU A 1 84 ? -15.610 0.494 20.266 1.00 89.25 84 LEU A C 1
ATOM 651 O O . LEU A 1 84 ? -16.445 1.102 20.929 1.00 89.25 84 LEU A O 1
ATOM 655 N N . THR A 1 85 ? -15.419 -0.818 20.414 1.00 86.88 85 THR A N 1
ATOM 656 C CA . THR A 1 85 ? -16.210 -1.662 21.328 1.00 86.88 85 THR A CA 1
ATOM 657 C C . THR A 1 85 ? -15.553 -1.894 22.689 1.00 86.88 85 THR A C 1
ATOM 659 O O . THR A 1 85 ? -16.095 -2.641 23.505 1.00 86.88 85 THR A O 1
ATOM 662 N N . ALA A 1 86 ? -14.401 -1.272 22.962 1.00 85.38 86 ALA A N 1
ATOM 663 C CA . ALA A 1 86 ? -13.686 -1.440 24.224 1.00 85.38 86 ALA A CA 1
ATOM 664 C C . ALA A 1 86 ? -14.414 -0.803 25.420 1.00 85.38 86 ALA A C 1
ATOM 666 O O . ALA A 1 86 ? -14.169 -1.210 26.550 1.00 85.38 86 ALA A O 1
ATOM 667 N N . GLY A 1 87 ? -15.319 0.158 25.195 1.00 83.06 87 GLY A N 1
ATOM 668 C CA . GLY A 1 87 ? -16.228 0.669 26.232 1.00 83.06 87 GLY A CA 1
ATOM 669 C C . GLY A 1 87 ? -15.546 1.260 27.474 1.00 83.06 87 GLY A C 1
ATOM 670 O O . GLY A 1 87 ? -16.172 1.312 28.525 1.00 83.06 87 GLY A O 1
ATOM 671 N N . GLY A 1 88 ? -14.278 1.674 27.367 1.00 80.19 88 GLY A N 1
ATOM 672 C CA . GLY A 1 88 ? -13.479 2.189 28.487 1.00 80.19 88 GLY A CA 1
ATOM 673 C C . GLY A 1 88 ? -12.530 1.176 29.142 1.00 80.19 88 GLY A C 1
ATOM 674 O O . GLY A 1 88 ? -11.782 1.558 30.034 1.00 80.19 88 GLY A O 1
ATOM 675 N N . ASP A 1 89 ? -12.502 -0.085 28.698 1.00 90.31 89 ASP A N 1
ATOM 676 C CA . ASP A 1 89 ? -11.517 -1.074 29.154 1.00 90.31 89 ASP A CA 1
ATOM 677 C C . ASP A 1 89 ? -10.122 -0.758 28.579 1.00 90.31 89 ASP A C 1
ATOM 679 O O . ASP A 1 89 ? -9.853 -0.949 27.387 1.00 90.31 89 ASP A O 1
ATOM 683 N N . GLU A 1 90 ? -9.223 -0.283 29.442 1.00 86.88 90 GLU A N 1
ATOM 684 C CA . GLU A 1 90 ? -7.859 0.135 29.095 1.00 86.88 90 GLU A CA 1
ATOM 685 C C . GLU A 1 90 ? -7.016 -0.982 28.459 1.00 86.88 90 GLU A C 1
ATOM 687 O O . GLU A 1 90 ? -6.221 -0.727 27.547 1.00 86.88 90 GLU A O 1
ATOM 692 N N . SER A 1 91 ? -7.219 -2.235 28.875 1.00 88.69 91 SER A N 1
ATOM 693 C CA . SER A 1 91 ? -6.505 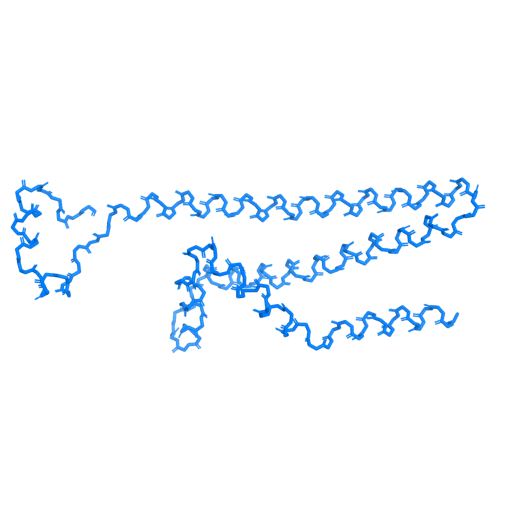-3.394 28.328 1.00 88.69 91 SER A CA 1
ATOM 694 C C . SER A 1 91 ? -6.914 -3.640 26.877 1.00 88.69 91 SER A C 1
ATOM 696 O O . SER A 1 91 ? -6.074 -3.816 25.984 1.00 88.69 91 SER A O 1
ATOM 698 N N . ARG A 1 92 ? -8.219 -3.562 26.598 1.00 87.12 92 ARG A N 1
ATOM 699 C CA . ARG A 1 92 ? -8.761 -3.730 25.243 1.00 87.12 92 ARG A CA 1
ATOM 700 C C . ARG A 1 92 ? -8.405 -2.563 24.332 1.00 87.12 92 ARG A C 1
ATOM 702 O O . ARG A 1 92 ? -8.068 -2.798 23.172 1.00 87.12 92 ARG A O 1
ATOM 709 N N . VAL A 1 93 ? -8.409 -1.335 24.852 1.00 89.62 93 VAL A N 1
ATOM 710 C CA . VAL A 1 93 ? -7.963 -0.139 24.122 1.00 89.62 93 VAL A CA 1
ATOM 711 C C . VAL A 1 93 ? -6.489 -0.254 23.740 1.00 89.62 93 VAL A C 1
ATOM 713 O O . VAL A 1 93 ? -6.136 -0.025 22.582 1.00 89.62 93 VAL A O 1
ATOM 716 N N . THR A 1 94 ? -5.630 -0.655 24.676 1.00 90.19 94 THR A N 1
ATOM 717 C CA . THR A 1 94 ? -4.186 -0.798 24.438 1.00 90.19 94 THR A CA 1
ATOM 718 C C . THR A 1 94 ? -3.901 -1.870 23.390 1.00 90.19 94 THR A C 1
ATOM 720 O O . THR A 1 94 ? -3.142 -1.641 22.444 1.00 90.19 94 THR A O 1
ATOM 723 N N . LYS A 1 95 ? -4.577 -3.019 23.486 1.00 87.81 95 LYS A N 1
ATOM 724 C CA . LYS A 1 95 ? -4.440 -4.109 22.514 1.00 87.81 95 LYS A CA 1
ATOM 725 C C . LYS A 1 95 ? -4.944 -3.723 21.121 1.00 87.81 95 LYS A C 1
ATOM 727 O O . LYS A 1 95 ? -4.305 -4.053 20.119 1.00 87.81 95 LYS A O 1
ATOM 732 N N . ALA A 1 96 ? -6.058 -2.996 21.044 1.00 89.00 96 ALA A N 1
ATOM 733 C CA . ALA A 1 96 ? -6.597 -2.497 19.784 1.00 89.00 96 ALA A CA 1
ATOM 734 C C . ALA A 1 96 ? -5.650 -1.487 19.126 1.00 89.00 96 ALA A C 1
ATOM 736 O O . ALA A 1 96 ? -5.339 -1.630 17.946 1.00 89.00 96 ALA A O 1
ATOM 737 N N . LYS A 1 97 ? -5.121 -0.530 19.900 1.00 88.62 97 LYS A N 1
ATOM 738 C CA . LYS A 1 97 ? -4.127 0.437 19.415 1.00 88.62 97 LYS A CA 1
ATOM 739 C C . LYS A 1 97 ? -2.893 -0.267 18.864 1.00 88.62 97 LYS A C 1
ATOM 741 O O . LYS A 1 97 ? -2.536 -0.005 17.728 1.00 88.62 97 LYS A O 1
ATOM 746 N N . SER A 1 98 ? -2.304 -1.210 19.601 1.00 89.69 98 SER A N 1
ATOM 747 C CA . SER A 1 98 ? -1.141 -1.973 19.119 1.00 89.69 98 SER A CA 1
ATOM 748 C C . SER A 1 98 ? -1.424 -2.700 17.796 1.00 89.69 98 SER A C 1
ATOM 750 O O . SER A 1 98 ? -0.602 -2.663 16.882 1.00 89.69 98 SER A O 1
ATOM 752 N N . THR A 1 99 ? -2.613 -3.291 17.656 1.00 88.81 99 THR A N 1
ATOM 753 C CA . THR A 1 99 ? -3.030 -3.976 16.421 1.00 88.81 99 THR A CA 1
ATOM 754 C C . THR A 1 99 ? -3.156 -3.002 15.247 1.00 88.81 99 THR A C 1
ATOM 756 O O . THR A 1 99 ? -2.675 -3.290 14.152 1.00 88.81 99 THR A O 1
ATOM 759 N N . ILE A 1 100 ? -3.762 -1.833 15.474 1.00 90.81 100 ILE A N 1
ATOM 760 C CA . ILE A 1 100 ? -3.909 -0.784 14.458 1.00 90.81 100 ILE A CA 1
ATOM 761 C C . ILE A 1 100 ? -2.537 -0.243 14.054 1.00 90.81 100 ILE A C 1
ATOM 763 O O . ILE A 1 100 ? -2.249 -0.184 12.864 1.00 90.81 100 ILE A O 1
ATOM 767 N N . THR A 1 101 ? -1.672 0.102 15.011 1.00 90.50 101 THR A N 1
ATOM 768 C CA . THR A 1 101 ? -0.345 0.665 14.721 1.00 90.50 101 THR A CA 1
ATOM 769 C C . THR A 1 101 ? 0.496 -0.305 13.895 1.00 90.50 101 THR A C 1
ATOM 771 O O . THR A 1 101 ? 1.074 0.096 12.888 1.00 90.50 101 THR A O 1
ATOM 774 N N . ASN A 1 102 ? 0.499 -1.593 14.250 1.00 89.88 102 ASN A N 1
ATOM 775 C CA . ASN A 1 102 ? 1.217 -2.616 13.488 1.00 89.88 102 ASN A CA 1
ATOM 776 C C . ASN A 1 102 ? 0.645 -2.787 12.069 1.00 89.88 102 ASN A C 1
ATOM 778 O O . ASN A 1 102 ? 1.406 -2.917 11.111 1.00 89.88 102 ASN A O 1
ATOM 782 N N . GLY A 1 103 ? -0.683 -2.741 11.916 1.00 88.19 103 GLY A N 1
ATOM 783 C CA . GLY A 1 103 ? -1.340 -2.795 10.607 1.00 88.19 103 GLY A CA 1
ATOM 784 C C . GLY A 1 103 ? -1.029 -1.580 9.728 1.00 88.19 103 GLY A C 1
ATOM 785 O O . GLY A 1 103 ? -0.742 -1.733 8.543 1.00 88.19 103 GLY A O 1
ATOM 786 N N . VAL A 1 104 ? -1.019 -0.379 10.313 1.00 91.19 104 VAL A N 1
ATOM 787 C CA . VAL A 1 104 ? -0.689 0.873 9.614 1.00 91.19 104 VAL A CA 1
ATOM 788 C C . VAL A 1 104 ? 0.770 0.883 9.165 1.00 91.19 104 VAL A C 1
ATOM 790 O O . VAL A 1 104 ? 1.041 1.253 8.028 1.00 91.19 104 VAL A O 1
ATOM 793 N N . ILE A 1 105 ? 1.705 0.426 10.003 1.00 92.31 105 ILE A N 1
ATOM 794 C CA . ILE A 1 105 ? 3.123 0.316 9.624 1.00 92.31 105 ILE A CA 1
ATOM 795 C C . ILE A 1 105 ? 3.286 -0.613 8.413 1.00 92.31 105 ILE A C 1
ATOM 797 O O . ILE A 1 105 ? 3.976 -0.257 7.460 1.00 92.31 105 ILE A O 1
ATOM 801 N N . GLY A 1 106 ? 2.605 -1.763 8.405 1.00 86.69 106 GLY A N 1
ATOM 802 C CA . GLY A 1 106 ? 2.602 -2.669 7.253 1.00 86.69 106 GLY A CA 1
ATOM 803 C C . GLY A 1 106 ? 2.068 -2.008 5.979 1.00 86.69 106 GLY A C 1
ATOM 804 O O . GLY A 1 106 ? 2.692 -2.108 4.924 1.00 86.69 106 GLY A O 1
ATOM 805 N N . LEU A 1 107 ? 0.964 -1.262 6.085 1.00 89.44 107 LEU A N 1
ATOM 806 C CA . LEU A 1 107 ? 0.386 -0.532 4.955 1.00 89.44 107 LEU A CA 1
ATOM 807 C C . LEU A 1 107 ? 1.347 0.533 4.402 1.00 89.44 107 LEU A C 1
ATOM 809 O O . LEU A 1 107 ? 1.521 0.636 3.189 1.00 89.44 107 LEU A O 1
ATOM 813 N N . VAL A 1 108 ? 2.006 1.291 5.280 1.00 92.88 108 VAL A N 1
ATOM 814 C CA . VAL A 1 108 ? 2.992 2.311 4.893 1.00 92.88 108 VAL A CA 1
ATOM 815 C C . VAL A 1 108 ? 4.172 1.685 4.151 1.00 92.88 108 VAL A C 1
ATOM 817 O O . VAL A 1 108 ? 4.606 2.235 3.142 1.00 92.88 108 VAL A O 1
ATOM 820 N N . ILE A 1 109 ? 4.665 0.524 4.593 1.00 90.94 109 ILE A N 1
ATOM 821 C CA . ILE A 1 109 ? 5.764 -0.184 3.920 1.00 90.94 109 ILE A CA 1
ATOM 822 C C . ILE A 1 109 ? 5.360 -0.605 2.503 1.00 90.94 109 ILE A C 1
ATOM 824 O O . ILE A 1 109 ? 6.131 -0.395 1.569 1.00 90.94 109 ILE A O 1
ATOM 828 N N . VAL A 1 110 ? 4.156 -1.155 2.316 1.00 85.00 110 VAL A N 1
ATOM 829 C CA . VAL A 1 110 ? 3.671 -1.581 0.990 1.00 85.00 110 VAL A CA 1
ATOM 830 C C . VAL A 1 110 ? 3.529 -0.386 0.043 1.00 85.00 110 VAL A C 1
ATOM 832 O O . VAL A 1 110 ? 4.005 -0.436 -1.092 1.00 85.00 110 VAL A O 1
ATOM 835 N N . LEU A 1 111 ? 2.927 0.710 0.513 1.00 86.88 111 LEU A N 1
ATOM 836 C CA . LEU A 1 111 ? 2.778 1.939 -0.273 1.00 86.88 111 LEU A CA 1
ATOM 837 C C . LEU A 1 111 ? 4.135 2.584 -0.594 1.00 86.88 111 LEU A C 1
ATOM 839 O O . LEU A 1 111 ? 4.350 3.063 -1.710 1.00 86.88 111 LEU A O 1
ATOM 843 N N . GLY A 1 112 ? 5.062 2.568 0.365 1.00 90.81 112 GLY A N 1
ATOM 844 C CA . GLY A 1 112 ? 6.429 3.049 0.188 1.00 90.81 112 GLY A CA 1
ATOM 845 C C . GLY A 1 112 ? 7.199 2.227 -0.843 1.00 90.81 112 GLY A C 1
ATOM 846 O O . GLY A 1 112 ? 7.784 2.797 -1.759 1.00 90.81 112 GLY A O 1
ATOM 847 N N . ALA A 1 113 ? 7.137 0.897 -0.757 1.00 85.12 113 ALA A N 1
ATOM 848 C CA . ALA A 1 113 ? 7.757 -0.004 -1.724 1.00 85.12 113 ALA A CA 1
ATOM 849 C C . ALA A 1 113 ? 7.234 0.249 -3.145 1.00 85.12 113 ALA A C 1
ATOM 851 O O . ALA A 1 113 ? 8.031 0.426 -4.062 1.00 85.12 113 ALA A O 1
ATOM 852 N N . TYR A 1 114 ? 5.913 0.362 -3.312 1.00 80.62 114 TYR A N 1
ATOM 853 C CA . TYR A 1 114 ? 5.299 0.661 -4.608 1.00 80.62 114 TYR A CA 1
ATOM 854 C C . TYR A 1 114 ? 5.755 2.016 -5.172 1.00 80.62 114 TYR A C 1
ATOM 856 O O . TYR A 1 114 ? 6.111 2.124 -6.345 1.00 80.62 114 TYR A O 1
ATOM 864 N N . SER A 1 115 ? 5.814 3.042 -4.319 1.00 86.69 115 SER A N 1
ATOM 865 C CA . SER A 1 115 ? 6.277 4.380 -4.704 1.00 86.69 115 SER A CA 1
ATOM 866 C C . SER A 1 115 ? 7.737 4.374 -5.164 1.00 86.69 115 SER A C 1
ATOM 868 O O . SER A 1 115 ? 8.068 4.990 -6.178 1.00 86.69 115 SER A O 1
ATOM 870 N N . ILE A 1 116 ? 8.607 3.642 -4.459 1.00 87.12 116 ILE A N 1
ATOM 871 C CA . ILE A 1 116 ? 10.020 3.485 -4.826 1.00 87.12 116 ILE A CA 1
ATOM 872 C C . ILE A 1 116 ? 10.148 2.733 -6.154 1.00 87.12 116 ILE A C 1
ATOM 874 O O . ILE A 1 116 ? 10.898 3.166 -7.025 1.00 87.12 116 ILE A O 1
ATOM 878 N N . THR A 1 117 ? 9.403 1.644 -6.351 1.00 80.94 117 THR A N 1
ATOM 879 C CA . THR A 1 117 ? 9.413 0.890 -7.613 1.00 80.94 117 THR A CA 1
ATOM 880 C C . THR A 1 117 ? 9.060 1.783 -8.802 1.00 80.94 117 THR A C 1
ATOM 882 O O . THR A 1 117 ? 9.771 1.770 -9.805 1.00 80.94 117 THR A O 1
ATOM 885 N N . LEU A 1 118 ? 8.015 2.608 -8.681 1.00 77.56 118 LEU A N 1
ATOM 886 C CA . LEU A 1 118 ? 7.630 3.554 -9.731 1.00 77.56 118 LEU A CA 1
ATOM 887 C C . LEU A 1 118 ? 8.702 4.614 -9.991 1.00 77.56 118 LEU A C 1
ATOM 889 O O . LEU A 1 118 ? 8.945 4.960 -11.144 1.00 77.56 118 LEU A O 1
ATOM 893 N N . PHE A 1 119 ? 9.343 5.121 -8.939 1.00 84.06 119 PHE A N 1
ATOM 894 C CA . PHE A 1 119 ? 10.432 6.085 -9.071 1.00 84.06 119 PHE A CA 1
ATOM 895 C C . PHE A 1 119 ? 11.609 5.503 -9.863 1.00 84.06 119 PHE A C 1
ATOM 897 O O . PHE A 1 119 ? 12.122 6.151 -10.773 1.00 84.06 119 PHE A O 1
ATOM 904 N N . VAL A 1 120 ? 11.991 4.258 -9.564 1.00 84.94 120 VAL A N 1
ATOM 905 C CA . VAL A 1 120 ? 13.073 3.557 -10.263 1.00 84.94 120 VAL A CA 1
ATOM 906 C C . VAL A 1 120 ? 12.721 3.338 -11.733 1.00 84.94 120 VAL A C 1
ATOM 908 O O . VAL A 1 120 ? 13.510 3.702 -12.599 1.00 84.94 120 VAL A O 1
ATOM 911 N N . ILE A 1 121 ? 11.538 2.790 -12.028 1.00 76.81 121 ILE A N 1
ATOM 912 C CA . ILE A 1 121 ? 11.117 2.502 -13.410 1.00 76.81 121 ILE A CA 1
ATOM 913 C C . ILE A 1 121 ? 11.096 3.785 -14.247 1.00 76.81 121 ILE A C 1
ATOM 915 O O . ILE A 1 121 ? 11.736 3.842 -15.292 1.00 76.81 121 ILE A O 1
ATOM 919 N N . ARG A 1 122 ? 10.444 4.842 -13.750 1.00 76.44 122 ARG A N 1
ATOM 920 C CA . ARG A 1 122 ? 10.347 6.120 -14.470 1.00 76.44 122 ARG A CA 1
ATOM 921 C C . ARG A 1 122 ? 11.707 6.773 -14.690 1.00 76.44 122 ARG A C 1
ATOM 923 O O . ARG A 1 122 ? 11.932 7.336 -15.753 1.00 76.44 122 ARG A O 1
ATOM 930 N N . GLY A 1 123 ? 12.606 6.682 -13.709 1.00 77.62 123 GLY A N 1
ATOM 931 C CA . GLY A 1 123 ? 13.967 7.199 -13.842 1.00 77.62 123 GLY A CA 1
ATOM 932 C C . GLY A 1 123 ? 14.773 6.486 -14.932 1.00 77.62 123 GLY A C 1
ATOM 933 O O . GLY A 1 123 ? 15.567 7.124 -15.622 1.00 77.62 123 GLY A O 1
ATOM 934 N N . PHE A 1 124 ? 14.546 5.184 -15.127 1.00 73.25 124 PHE A N 1
ATOM 935 C CA . PHE A 1 124 ? 15.182 4.418 -16.200 1.00 73.25 124 PHE A CA 1
ATOM 936 C C . PHE A 1 124 ? 14.551 4.673 -17.577 1.00 73.25 124 PHE A C 1
ATOM 938 O O . PHE A 1 124 ? 15.295 4.803 -18.547 1.00 73.25 124 PHE A O 1
ATOM 945 N N . ASP A 1 125 ? 13.227 4.812 -17.682 1.00 65.38 125 ASP A N 1
ATOM 946 C CA . ASP A 1 125 ? 12.551 5.047 -18.971 1.00 65.38 125 ASP A CA 1
ATOM 947 C C . ASP A 1 125 ? 12.941 6.391 -19.599 1.00 65.38 125 ASP A C 1
ATOM 949 O O . ASP A 1 125 ? 13.191 6.464 -20.805 1.00 65.38 125 ASP A O 1
ATOM 953 N N . THR A 1 126 ? 13.077 7.448 -18.792 1.00 62.16 126 THR A N 1
ATOM 954 C CA . THR A 1 126 ? 13.569 8.748 -19.278 1.00 62.16 126 THR A CA 1
ATOM 955 C C . THR A 1 126 ? 15.022 8.688 -19.735 1.00 62.16 126 THR A C 1
ATOM 957 O O . THR A 1 126 ? 15.395 9.389 -20.665 1.00 62.16 126 THR A O 1
ATOM 960 N N . ALA A 1 127 ? 15.845 7.835 -19.121 1.00 64.44 127 ALA A N 1
ATOM 961 C CA . ALA A 1 127 ? 17.245 7.684 -19.511 1.00 64.44 127 ALA A CA 1
ATOM 962 C C . ALA A 1 127 ? 17.423 6.851 -20.795 1.00 64.44 127 ALA A C 1
ATOM 964 O O . ALA A 1 127 ? 18.438 6.983 -21.473 1.00 64.44 127 ALA A O 1
ATOM 965 N N . VAL A 1 128 ? 16.455 5.990 -21.124 1.00 67.56 128 VAL A N 1
ATOM 966 C CA . VAL A 1 128 ? 16.485 5.112 -22.307 1.00 67.56 128 VAL A CA 1
ATOM 967 C C . VAL A 1 128 ? 15.734 5.716 -23.503 1.00 67.56 128 VAL A C 1
ATOM 969 O O . VAL A 1 128 ? 16.066 5.414 -24.648 1.00 67.56 128 VAL A O 1
ATOM 972 N N . SER A 1 129 ? 14.759 6.601 -23.279 1.00 59.34 129 SER A N 1
ATOM 973 C CA . SER A 1 129 ? 13.931 7.171 -24.357 1.00 59.34 129 SER A CA 1
ATOM 974 C C . SER A 1 129 ? 14.627 8.240 -25.210 1.00 59.34 129 SER A C 1
ATOM 976 O O . SER A 1 129 ? 14.167 8.510 -26.316 1.00 59.34 129 SER A O 1
ATOM 978 N N . ASP A 1 130 ? 15.760 8.793 -24.771 1.00 60.16 130 ASP A N 1
ATOM 979 C CA . ASP A 1 130 ? 16.523 9.780 -25.555 1.00 60.16 130 ASP A CA 1
ATOM 980 C C . ASP A 1 130 ? 17.316 9.162 -26.733 1.00 60.16 130 ASP A C 1
ATOM 982 O O . ASP A 1 130 ? 17.849 9.893 -27.569 1.00 60.16 130 ASP A O 1
ATOM 986 N N . GLY A 1 131 ? 17.377 7.825 -26.829 1.00 57.00 131 GLY A N 1
ATOM 987 C CA . GLY A 1 131 ? 18.122 7.075 -27.854 1.00 57.00 131 GLY A CA 1
ATOM 988 C C . GLY A 1 131 ? 17.251 6.296 -28.846 1.00 57.00 131 GLY A C 1
ATOM 989 O O . GLY A 1 131 ? 17.639 5.216 -29.282 1.00 57.00 131 GLY A O 1
ATOM 990 N N . GLN A 1 132 ? 16.034 6.760 -29.160 1.00 62.59 132 GLN A N 1
ATOM 991 C CA . GLN A 1 132 ? 15.177 6.039 -30.113 1.00 62.59 132 GLN A CA 1
ATOM 992 C C . GLN A 1 132 ? 15.832 6.001 -31.513 1.00 62.59 132 GLN A C 1
ATOM 994 O O . GLN A 1 132 ? 16.028 7.060 -32.122 1.00 62.59 132 GLN A O 1
ATOM 999 N N . PRO A 1 133 ? 16.155 4.809 -32.058 1.00 61.09 133 PRO A N 1
ATOM 1000 C CA . PRO A 1 133 ? 16.718 4.690 -33.395 1.00 61.09 133 PRO A CA 1
ATOM 1001 C C . PRO A 1 133 ? 15.690 5.152 -34.428 1.00 61.09 133 PRO A C 1
ATOM 1003 O O . PRO A 1 133 ? 14.504 4.840 -34.325 1.00 61.09 133 PRO A O 1
ATOM 1006 N N . VAL A 1 134 ? 16.152 5.880 -35.447 1.00 62.94 134 VAL A N 1
ATOM 1007 C CA . VAL A 1 134 ? 15.297 6.377 -36.533 1.00 62.94 134 VAL A CA 1
ATOM 1008 C C . VAL A 1 134 ? 14.591 5.194 -37.200 1.00 62.94 134 VAL A C 1
ATOM 1010 O O . VAL A 1 134 ? 15.228 4.350 -37.841 1.00 62.94 134 VAL A O 1
ATOM 1013 N N . ASN A 1 135 ? 13.270 5.121 -37.036 1.00 74.06 135 ASN A N 1
ATOM 1014 C CA . ASN A 1 135 ? 12.471 4.036 -37.575 1.00 74.06 135 ASN A CA 1
ATOM 1015 C C . ASN A 1 135 ? 12.248 4.263 -39.075 1.00 74.06 135 ASN A C 1
ATOM 1017 O O . ASN A 1 135 ? 12.050 5.387 -39.543 1.00 74.06 135 ASN A O 1
ATOM 1021 N N . ARG A 1 136 ? 12.284 3.192 -39.871 1.00 68.69 136 ARG A N 1
ATOM 1022 C CA . ARG A 1 136 ? 12.201 3.309 -41.342 1.00 68.69 136 ARG A CA 1
ATOM 1023 C C . ARG A 1 136 ? 10.842 3.842 -41.810 1.00 68.69 136 ARG A C 1
ATOM 1025 O O . ARG A 1 136 ? 10.759 4.418 -42.890 1.00 68.69 136 ARG A O 1
ATOM 1032 N N . SER A 1 137 ? 9.800 3.680 -40.995 1.00 69.75 137 SER A N 1
ATOM 1033 C CA . SER A 1 137 ? 8.474 4.274 -41.202 1.00 69.75 137 SER A CA 1
ATOM 1034 C C . SER A 1 137 ? 8.498 5.800 -41.175 1.00 69.75 137 SER A C 1
ATOM 1036 O O . SER A 1 137 ? 7.790 6.438 -41.951 1.00 69.75 137 SER A O 1
ATOM 1038 N N . ASP A 1 138 ? 9.339 6.381 -40.326 1.00 68.75 138 ASP A N 1
ATOM 1039 C CA . ASP A 1 138 ? 9.360 7.822 -40.072 1.00 68.75 138 ASP A CA 1
ATOM 1040 C C . ASP A 1 138 ? 10.116 8.530 -41.201 1.00 68.75 138 ASP A C 1
ATOM 1042 O O . ASP A 1 138 ? 9.684 9.566 -41.699 1.00 68.75 138 ASP A O 1
ATOM 1046 N N . VAL A 1 139 ? 11.175 7.889 -41.708 1.00 68.31 139 VAL A N 1
ATOM 1047 C CA . VAL A 1 139 ? 11.899 8.295 -42.926 1.00 68.31 139 VAL A CA 1
ATOM 1048 C C . VAL A 1 139 ? 11.014 8.196 -44.168 1.00 68.31 139 VAL A C 1
ATOM 1050 O O . VAL A 1 139 ? 11.130 9.000 -45.086 1.00 68.31 139 VAL A O 1
ATOM 1053 N N . GLN A 1 140 ? 10.118 7.210 -44.218 1.00 72.25 140 GLN A N 1
ATOM 1054 C CA . GLN A 1 140 ? 9.195 7.063 -45.341 1.00 72.25 140 GLN A CA 1
ATOM 1055 C C . GLN A 1 140 ? 8.164 8.202 -45.379 1.00 72.25 140 GLN A C 1
ATOM 1057 O O . GLN A 1 140 ? 7.772 8.627 -46.465 1.00 72.25 140 GLN A O 1
ATOM 1062 N N . GLN A 1 141 ? 7.725 8.684 -44.211 1.00 78.62 141 GLN A N 1
ATOM 1063 C CA . GLN A 1 141 ? 6.805 9.819 -44.094 1.00 78.62 141 GLN A CA 1
ATOM 1064 C C . GLN A 1 141 ? 7.505 11.162 -44.291 1.00 78.62 141 GLN A C 1
ATOM 1066 O O . GLN A 1 141 ? 6.916 12.077 -44.862 1.00 78.62 141 GLN A O 1
ATOM 1071 N N . ASN A 1 142 ? 8.755 11.277 -43.847 1.00 75.00 142 ASN A N 1
ATOM 1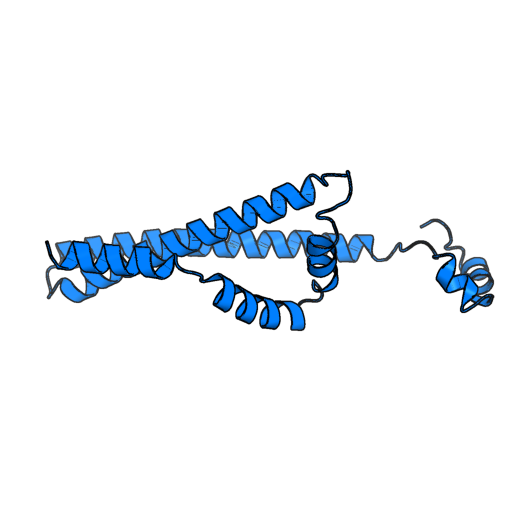072 C CA . ASN A 1 142 ? 9.569 12.460 -44.054 1.00 75.00 142 ASN A CA 1
ATOM 1073 C C . ASN A 1 142 ? 10.994 12.059 -44.494 1.00 75.00 142 ASN A C 1
ATOM 1075 O O . ASN A 1 142 ? 11.852 11.763 -43.655 1.00 75.00 142 ASN A O 1
ATOM 1079 N N . PRO A 1 143 ? 11.264 12.040 -45.812 1.00 74.62 143 PRO A N 1
ATOM 1080 C CA . PRO A 1 143 ? 12.540 11.573 -46.357 1.00 74.62 143 PRO A CA 1
ATOM 1081 C C . PRO A 1 143 ? 13.724 12.473 -45.982 1.00 74.62 143 PRO A C 1
ATOM 1083 O O . PRO A 1 143 ? 14.871 12.023 -46.011 1.00 74.62 143 PRO A O 1
ATOM 1086 N N . ASP A 1 144 ? 13.464 13.715 -45.569 1.00 83.31 144 ASP A N 1
ATOM 1087 C CA . ASP A 1 144 ? 14.501 14.681 -45.208 1.00 83.31 144 ASP A CA 1
ATOM 1088 C C . ASP A 1 144 ? 15.096 14.449 -43.809 1.00 83.31 144 ASP A C 1
ATOM 1090 O O . ASP A 1 144 ? 16.173 14.964 -43.499 1.00 83.31 144 ASP A O 1
ATOM 1094 N N . LEU A 1 145 ? 14.470 13.601 -42.983 1.00 75.75 145 LEU A N 1
ATOM 1095 C CA . LEU A 1 145 ? 14.936 13.292 -41.624 1.00 75.75 145 LEU A CA 1
ATOM 1096 C C . LEU A 1 145 ? 16.345 12.691 -41.594 1.00 75.75 145 LEU A C 1
ATOM 1098 O O . LEU A 1 145 ? 17.109 12.923 -40.654 1.00 75.75 145 LEU A O 1
ATOM 1102 N N . LEU A 1 146 ? 16.713 11.929 -42.629 1.00 76.56 146 LEU A N 1
ATOM 1103 C CA . LEU A 1 146 ? 18.055 11.358 -42.738 1.00 76.56 146 LEU A CA 1
ATOM 1104 C C . LEU A 1 146 ? 19.109 12.445 -42.944 1.00 76.56 146 LEU A C 1
ATOM 1106 O O . LEU A 1 146 ? 20.171 12.391 -42.330 1.00 76.56 146 LEU A O 1
ATOM 1110 N N . ASN A 1 147 ? 18.803 13.457 -43.752 1.00 77.94 147 ASN A N 1
ATOM 1111 C CA . ASN A 1 147 ? 19.730 14.543 -44.062 1.00 77.94 147 ASN A CA 1
ATOM 1112 C C . ASN A 1 147 ? 19.962 15.441 -42.839 1.00 77.94 147 ASN A C 1
ATOM 1114 O O . ASN A 1 147 ? 21.085 15.869 -42.571 1.00 77.94 147 ASN A O 1
ATOM 1118 N N . GLU A 1 148 ? 18.918 15.661 -42.043 1.00 80.31 148 GLU A N 1
ATOM 1119 C CA . GLU A 1 148 ? 18.994 16.429 -40.803 1.00 80.31 148 GLU A CA 1
ATOM 11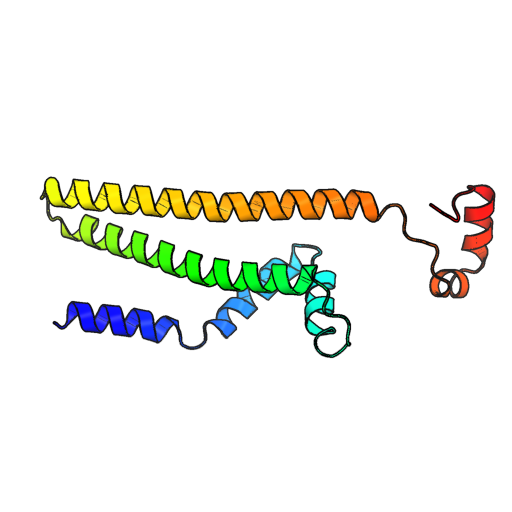20 C C . GLU A 1 148 ? 19.821 15.706 -39.729 1.00 80.31 148 GLU A C 1
ATOM 1122 O O . GLU A 1 148 ? 20.683 16.306 -39.087 1.00 80.31 148 GLU A O 1
ATOM 1127 N N . ARG A 1 149 ? 19.654 14.385 -39.604 1.00 69.31 149 ARG A N 1
ATOM 1128 C CA . ARG A 1 149 ? 20.468 13.536 -38.718 1.00 69.31 149 ARG A CA 1
ATOM 1129 C C . ARG A 1 149 ? 21.912 13.399 -39.211 1.00 69.31 149 ARG A C 1
ATOM 1131 O O . ARG A 1 149 ? 22.803 13.253 -38.377 1.00 69.31 149 ARG A O 1
ATOM 1138 N N . LEU A 1 150 ? 22.154 13.500 -40.528 1.00 75.81 150 LEU A N 1
ATOM 1139 C CA . LEU A 1 150 ? 23.487 13.419 -41.168 1.00 75.81 150 LEU A CA 1
ATOM 1140 C C . LEU A 1 150 ? 24.300 14.638 -40.795 1.00 75.81 150 LEU A C 1
ATOM 1142 O O . LEU A 1 150 ? 25.438 14.522 -40.346 1.00 75.81 150 LEU A O 1
ATOM 1146 N N . ASN A 1 151 ? 23.656 15.791 -40.886 1.00 80.62 151 ASN A N 1
ATOM 1147 C CA . ASN A 1 151 ? 24.227 17.052 -40.464 1.00 80.62 151 ASN A CA 1
ATOM 1148 C C . ASN A 1 151 ? 24.453 17.114 -38.938 1.00 80.62 151 ASN A C 1
ATOM 1150 O O . ASN A 1 151 ? 25.366 17.790 -38.476 1.00 80.62 151 ASN A O 1
ATOM 1154 N N . GLN A 1 152 ? 23.654 16.382 -38.153 1.00 73.25 152 GLN A N 1
ATOM 1155 C CA . GLN A 1 152 ? 23.757 16.329 -36.688 1.00 73.25 152 GLN A CA 1
ATOM 1156 C C . GLN A 1 152 ? 24.575 15.139 -36.139 1.00 73.25 152 GLN A C 1
ATOM 1158 O O . GLN A 1 152 ? 24.765 15.040 -34.930 1.00 73.25 152 GLN A O 1
ATOM 1163 N N . GLY A 1 153 ? 25.064 14.230 -36.990 1.00 70.56 153 GLY A N 1
ATOM 1164 C CA .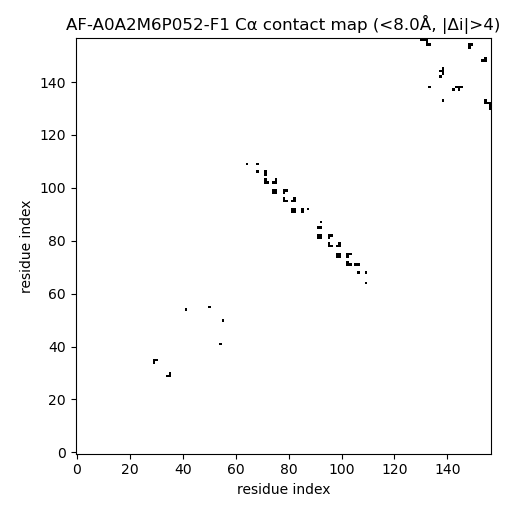 GLY A 1 153 ? 25.938 13.110 -36.612 1.00 70.56 153 GLY A CA 1
ATOM 1165 C C . GLY A 1 153 ? 25.342 12.026 -35.691 1.00 70.56 153 GLY A C 1
ATOM 1166 O O . GLY A 1 153 ? 26.103 11.228 -35.148 1.00 70.56 153 GLY A O 1
ATOM 1167 N N . ASN A 1 154 ? 24.018 11.951 -35.504 1.00 66.19 154 ASN A N 1
ATOM 1168 C CA . ASN A 1 154 ? 23.362 11.126 -34.466 1.00 66.19 154 ASN A CA 1
ATOM 1169 C C . ASN A 1 154 ? 22.529 9.944 -35.029 1.00 66.19 154 ASN A C 1
ATOM 1171 O O . ASN A 1 154 ? 21.311 9.909 -34.860 1.00 66.19 154 ASN A O 1
ATOM 1175 N N . PHE A 1 155 ? 23.162 8.965 -35.695 1.00 63.62 155 PHE A N 1
ATOM 1176 C CA . PHE A 1 155 ? 22.457 7.795 -36.281 1.00 63.62 155 PHE A CA 1
ATOM 1177 C C . PHE A 1 155 ? 22.354 6.561 -35.398 1.00 63.62 155 PHE A C 1
ATOM 1179 O O . PHE A 1 155 ? 21.429 5.773 -35.563 1.00 63.62 155 PHE A O 1
ATOM 1186 N N . PHE A 1 156 ? 23.352 6.344 -34.547 1.00 65.69 156 PHE A N 1
ATOM 1187 C CA . PHE A 1 156 ? 23.601 5.046 -33.911 1.00 65.69 156 PHE A CA 1
ATOM 1188 C C . PHE A 1 156 ? 23.633 5.139 -32.381 1.00 65.69 156 PHE A C 1
ATOM 1190 O O . PHE A 1 156 ? 24.237 4.285 -31.734 1.00 65.69 156 PHE A O 1
ATOM 1197 N N . ARG A 1 157 ? 23.066 6.211 -31.822 1.00 57.81 157 ARG A N 1
ATOM 1198 C CA . ARG A 1 157 ? 22.987 6.447 -30.382 1.00 57.81 157 ARG A CA 1
ATOM 1199 C C . ARG A 1 157 ? 21.613 6.104 -29.851 1.00 57.81 157 ARG A C 1
ATOM 1201 O O . ARG A 1 157 ? 20.647 6.410 -30.580 1.00 57.81 157 ARG A O 1
#

Foldseek 3Di:
DVVVVVVVCVVVVVVPDCVVVVVVVCVVVCVPDVCVVVVVVLVVPPPDPDPPVVSVVVVVLVVVLVVLLVVLVVQLVVLVVQCVPCPPVPVSVVVSVVSNVVSVVSVCVSVVVVVVVVVVVVVVCVVPVVQDADDVVVCVVPVCVVVVCVVVVRHHD

Secondary structure (DSSP, 8-state):
-HHHHHHHHHHHHTTS-THHHHHHHHHHHTTTSS-HHHHHHHHHGGGSS---HHHHHHHHHHHHHHHHHHHHHHHHHHHHHHHHT-TT-HHHHHHHHHHHHHHHHHHHHHHHHHHHHHHHHHHHHHHHHTT----HHHHHH-TTHHHHHHHHT-S--

Nearest PDB structures (foldseek):
  3g6b-assembly1_A  TM=3.914E-01  e=6.368E+00  Thermotoga maritima
  3g67-assembly1_A  TM=3.914E-01  e=8.652E+00  Thermotoga maritima

Radius of gyration: 24.67 Å; Cα contacts (8 Å, |Δi|>4): 51; chains: 1; bounding box: 50×34×76 Å

Sequence (157 aa):
MLRFFLFLFFVMGLIVPQASFAQSLESQILNQVDMGAVNAQLKADYNQDSIDPRQVIATTIQVILSLLGTVFLVLVASGGYIYLTAGGDESRVTKAKSTITNGVIGLVIVLGAYSITLFVIRGFDTAVSDGQPVNRSDVQQNPDLLNERLNQGNFFR

Solvent-accessible surface area (backbone atoms only — not comparable to full-atom values): 8943 Å² total; per-residue (Å²): 113,70,71,59,53,52,52,50,48,52,59,55,56,59,69,55,74,52,65,67,55,50,51,58,51,47,59,58,50,43,76,76,36,99,49,47,66,59,57,53,48,66,69,64,54,82,79,52,102,65,88,52,68,66,57,58,50,52,55,50,52,51,54,53,50,53,55,50,52,54,52,40,52,50,46,30,52,54,18,47,51,41,43,75,66,27,83,81,42,63,69,45,36,52,54,15,48,54,43,28,53,56,27,50,52,53,51,51,51,54,55,47,51,52,53,50,53,53,51,53,52,53,58,48,50,64,71,57,60,80,42,69,62,86,50,72,70,56,38,70,77,37,69,61,55,57,60,57,35,58,78,63,71,65,74,88,83

=== Feature glossary ===
The features interleaved in this record are:

— What the protein is —

Sequence gives the chain of amino acids in standard one-letter code (A=alanine, C=cysteine, …, Y=tyrosine), read N→C. It is the only feature that is directly encoded by the gene; all structural features are derived from the folded form of this sequence.

Database cross-references. InterPro integrates a dozen domain/family signature databases into unified entries with residue-range hits. GO terms attach function/process/location labels with evidence codes. CATH codes position the fold in a four-level structural taxonomy. Organism is the NCBI-taxonomy species name.

— Where its atoms are —

Atomic coordinates in PDBx/mmCIF format — the same representation the Protein Data Bank distributes. Each line of the _atom_site loop places one backbone atom in Cartesian space (units: ångströms, origin: arbitrary).

The six renders are orthographic views along the three Cartesian axes in both directions. Representation (cartoon, sticks, or surface) and color scheme (sequence-rainbow or by-chain) vary across proteins so the training set covers all the common visualization conventions.

— Local backbone conformation —

Eight-state secondary structure (DSSP): H is the canonical α-helix, G the tighter 3₁₀-helix, I the wider π-helix; E/B are β-structure, T and S are turns and bends, and '-' is everything else. DSSP derives these from the pattern of main-chain N–H···O=C hydrogen bonds, not from the sequence.

P-SEA three-state annotation labels each residue as helix, strand, or coil based purely on the geometry of the Cα trace. It serves as a fallback when the full backbone (and thus DSSP) is unavailable.

The φ/ψ torsion pair specifies the backbone conformation at each residue. φ rotates about the N–Cα bond, ψ about the Cα–C bond. Steric clashes forbid most of the (φ, ψ) plane — the allowed regions (α-helix basin, β-sheet basin, left-handed helix) are the Ramachandran-allowed regions.

— Global shape and packing —

The geometric summary reports three shape descriptors. Rg (radius of gyration) measures how spread out the Cα atoms are about their centre of mass; compact globular proteins have small Rg, elongated or unfolded ones large. Cα contacts (<8 Å, |i−j|>4) count long-range residue pairs in spatial proximity — high for tightly packed folds, near zero for rods or random coil. The bounding-box extents give the protein's footprint along x, y, z in Å.

Solvent-accessible surface area (SASA) is the area in Å² traced out by the centre of a 1.4 Å probe sphere (a water molecule) rolled over the protein's van der Waals surface (Shrake–Rupley / Lee–Richards construction). Buried residues have near-zero SASA; fully exposed residues can exceed 200 Å². The total SASA scales roughly with the number of surface residues.

The contact map is a binary N×N matrix image: pixel (i, j) is dark where Cα_i and Cα_j are within 8 Å and |i−j|>4. Because the |i−j|>4 filter removes local helical contacts, off-diagonal stripes parallel to the main diagonal indicate parallel β-sheets; stripes perpendicular to it indicate antiparallel β-sheets. The Ramachandran plot scatters every residue's (φ, ψ) pair against the sterically allowed regions. The PAE heatmap renders the predicted-aligned-error matrix.

— Structural neighborhood —

3Di is Foldseek's structural alphabet. Each residue is assigned one of twenty discrete states based on how its Cα sits relative to its spatial (not sequential) neighbors. Aligning 3Di strings finds structural homologs roughly as well as full 3D superposition, but orders of magnitude faster.

Nearest PDB neighbors are the top structural matches found by Foldseek when searching this structure against the entire Protein Data Bank. Each hit reports a TM-score (0 to 1; >0.5 almost always implies the same fold) and an E-value. These are *structural* homologs — they may share no detectable sequence similarity.

— Confidence and disorder —

For AlphaFold models, the B-factor field carries pLDDT — the model's own estimate of local accuracy on a 0–100 scale. Regions with pLDDT<50 should be treated as essentially unmodeled; they often correspond to intrinsically disordered segments.

Crystallographic B-factors measure how much each atom's electron density is smeared out, in Å². They rise in mobile loops and surface residues and fall in the buried interior. In AlphaFold models this column is repurposed to hold pLDDT instead.

Predicted aligned error is AlphaFold's pairwise confidence. Unlike pLDDT (per-residue), PAE is per-residue-pair and captures whether two parts of the structure are correctly placed relative to each other. Units are ångströms of expected positional error.